Protein AF-A0A7V9IAC4-F1 (afdb_monomer_lite)

Secondary structure (DSSP, 8-state):
-HHHHHHHHHH-SSHHHHHHHHHHHHHHHHHHH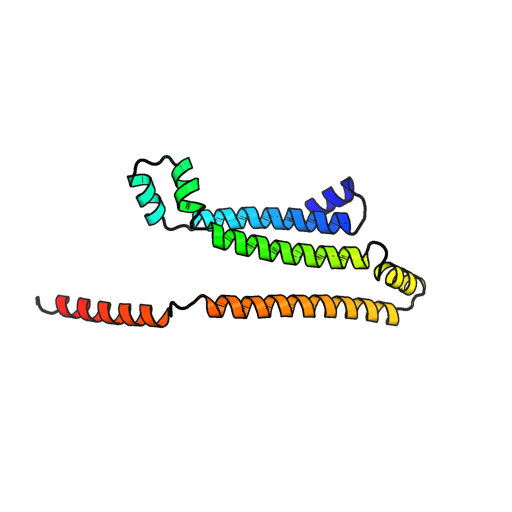HHHHHHTS-HHHHHHHHHTT--HHHHIIIIIHHHHHHHHHHHHHHHHHHHHHHHHHHHHHHTSSHHHHHHHHHHTT-HHHHHHHHHHHHHHHHHHHHHHHHHHHHHHHHS--S-HHHHHHHHHHHHHHHHHHTTS--

Radius of gyration: 26.15 Å; chains: 1; bounding box: 84×36×64 Å

Foldseek 3Di:
DVQLVVLCVVVNDFLVSVLRSVVVVVVVVLVVVLVVQLVPFDVVQLVVCVVVVDDPVCSSVPRRCVVCVVVSVVVVVVVVVVSVVSSVLRCCLTVPHVVVVLVVCVVVVVVVVNVVSVVVSVVVSVVVVVVVVVVVVVVVVVPCPPDPVVVVVVVVVVVVVVVVVVPPPD

pLDDT: mean 71.45, std 10.63, range [38.78, 86.94]

Structure (mmCIF, N/CA/C/O backbone):
data_AF-A0A7V9IAC4-F1
#
_entry.id   AF-A0A7V9IAC4-F1
#
loop_
_atom_site.group_PDB
_atom_site.id
_atom_site.type_symbol
_atom_site.label_atom_id
_atom_site.label_alt_id
_atom_site.label_comp_id
_atom_site.label_asym_id
_atom_site.label_entity_id
_atom_site.label_seq_id
_atom_site.pdbx_PDB_ins_code
_atom_site.Cartn_x
_atom_site.Cartn_y
_atom_site.Cartn_z
_atom_site.occupancy
_atom_site.B_iso_or_equiv
_atom_site.auth_seq_id
_atom_site.auth_comp_id
_atom_site.auth_asym_id
_atom_site.auth_atom_id
_atom_site.pdbx_PDB_model_num
ATOM 1 N N . LEU A 1 1 ? 0.654 14.273 -4.577 1.00 59.62 1 LEU A N 1
ATOM 2 C CA . LEU A 1 1 ? 1.630 15.118 -5.308 1.00 59.62 1 LEU A CA 1
ATOM 3 C C . LEU A 1 1 ? 2.656 15.752 -4.369 1.00 59.62 1 LEU A C 1
ATOM 5 O O . LEU A 1 1 ? 3.829 15.464 -4.539 1.00 59.62 1 LEU A O 1
ATOM 9 N N . ILE A 1 2 ? 2.248 16.497 -3.332 1.00 75.88 2 ILE A N 1
ATOM 10 C CA . ILE A 1 2 ? 3.179 17.114 -2.355 1.00 75.88 2 ILE A CA 1
ATOM 11 C C . ILE A 1 2 ? 4.120 16.078 -1.709 1.00 75.88 2 ILE A C 1
ATOM 13 O O . ILE A 1 2 ? 5.332 16.247 -1.744 1.00 75.88 2 ILE A O 1
ATOM 17 N N . TRP A 1 3 ? 3.584 14.954 -1.221 1.00 71.12 3 TRP A N 1
ATOM 18 C CA . TRP A 1 3 ? 4.388 13.876 -0.625 1.00 71.12 3 TRP A CA 1
ATOM 19 C C . TRP A 1 3 ? 5.442 13.278 -1.569 1.00 71.12 3 TRP A C 1
ATOM 21 O O . TRP A 1 3 ? 6.523 12.921 -1.120 1.00 71.12 3 TRP A O 1
ATOM 31 N N . ALA A 1 4 ? 5.165 13.212 -2.875 1.00 62.47 4 ALA A N 1
ATOM 32 C CA . ALA A 1 4 ? 6.133 12.719 -3.854 1.00 62.47 4 ALA A CA 1
ATOM 33 C C . ALA A 1 4 ? 7.326 13.665 -3.999 1.00 62.47 4 ALA A C 1
ATOM 35 O O . ALA A 1 4 ? 8.465 13.214 -4.002 1.00 62.47 4 ALA A O 1
ATOM 36 N N . LEU A 1 5 ? 7.071 14.973 -4.040 1.00 70.62 5 LEU A N 1
ATOM 37 C CA . LEU A 1 5 ? 8.119 15.989 -4.131 1.00 70.62 5 LEU A CA 1
ATOM 38 C C . LEU A 1 5 ? 8.989 16.025 -2.869 1.00 70.62 5 LEU A C 1
ATOM 40 O O . LEU A 1 5 ? 10.208 16.120 -2.975 1.00 70.62 5 LEU A O 1
ATOM 44 N N . VAL A 1 6 ? 8.380 15.876 -1.688 1.00 76.62 6 VAL A N 1
ATOM 45 C CA . VAL A 1 6 ? 9.107 15.831 -0.408 1.00 76.62 6 VAL A CA 1
ATOM 46 C C . VAL A 1 6 ? 10.056 14.632 -0.351 1.00 76.62 6 VAL A C 1
ATOM 48 O O . VAL A 1 6 ? 11.218 14.803 -0.000 1.00 76.62 6 VAL A O 1
ATOM 51 N N . PHE A 1 7 ? 9.601 13.435 -0.734 1.00 71.25 7 PHE A N 1
ATOM 52 C CA . PHE A 1 7 ? 10.449 12.237 -0.709 1.00 71.25 7 PHE A CA 1
ATOM 53 C C . PHE A 1 7 ? 11.522 12.221 -1.799 1.00 71.25 7 PHE A C 1
ATOM 55 O O . PHE A 1 7 ? 12.627 11.743 -1.557 1.00 71.25 7 PHE A O 1
ATOM 62 N N . VAL A 1 8 ? 11.234 12.769 -2.981 1.00 69.19 8 VAL A N 1
ATOM 63 C CA . VAL A 1 8 ? 12.250 12.940 -4.032 1.00 69.19 8 VAL A CA 1
ATOM 64 C C . VAL A 1 8 ? 13.333 13.928 -3.587 1.00 69.19 8 VAL A C 1
ATOM 66 O O . VAL A 1 8 ? 14.506 13.706 -3.873 1.00 69.19 8 VAL A O 1
ATOM 69 N N . ALA A 1 9 ? 12.973 14.982 -2.848 1.00 74.06 9 ALA A N 1
ATOM 70 C CA . ALA A 1 9 ? 13.937 15.950 -2.328 1.00 74.06 9 ALA A CA 1
ATOM 71 C C . ALA A 1 9 ? 14.808 15.392 -1.186 1.00 74.06 9 ALA A C 1
ATOM 73 O O . ALA A 1 9 ? 15.972 15.766 -1.083 1.00 74.06 9 ALA A O 1
ATOM 74 N N . THR A 1 10 ? 14.274 14.504 -0.338 1.00 75.12 10 THR A N 1
ATOM 75 C CA . THR A 1 10 ? 15.009 13.952 0.818 1.00 75.12 10 THR A CA 1
ATOM 76 C C . THR A 1 10 ? 15.799 12.685 0.507 1.00 75.12 10 THR A C 1
ATOM 78 O O . THR A 1 10 ? 16.850 12.473 1.103 1.00 75.12 10 THR A O 1
ATOM 81 N N . VAL A 1 11 ? 15.315 11.841 -0.408 1.00 70.81 11 VAL A N 1
ATOM 82 C CA . VAL A 1 11 ? 15.925 10.535 -0.721 1.00 70.81 11 VAL A CA 1
ATOM 83 C C . VAL A 1 11 ? 16.579 10.508 -2.108 1.00 70.81 11 VAL A C 1
ATOM 85 O O . VAL A 1 11 ? 17.323 9.586 -2.435 1.00 70.81 11 VAL A O 1
ATOM 88 N N . GLY A 1 12 ? 16.348 11.542 -2.917 1.00 70.50 12 GLY A N 1
ATOM 89 C CA . GLY A 1 12 ? 16.847 11.650 -4.281 1.00 70.50 12 GLY A CA 1
ATOM 90 C C . GLY A 1 12 ? 15.886 11.077 -5.325 1.00 70.50 12 GLY A C 1
ATOM 91 O O . GLY A 1 12 ? 14.855 10.469 -5.027 1.00 70.50 12 GLY A O 1
ATOM 92 N N . LEU A 1 13 ? 16.232 11.293 -6.594 1.00 68.69 13 LEU A N 1
ATOM 93 C CA . LEU A 1 13 ? 15.493 10.760 -7.735 1.00 68.69 13 LEU A CA 1
ATOM 94 C C . LEU A 1 13 ? 15.689 9.244 -7.811 1.00 68.69 13 LEU A C 1
ATOM 96 O O . LEU A 1 13 ? 16.783 8.765 -8.099 1.00 68.69 13 LEU A O 1
ATOM 100 N N . GLY A 1 14 ? 14.620 8.485 -7.574 1.00 68.88 14 GLY A N 1
ATOM 101 C CA . GLY A 1 14 ? 14.686 7.039 -7.699 1.00 68.88 14 GLY A CA 1
ATOM 102 C C . GLY A 1 14 ? 13.379 6.295 -7.415 1.00 68.88 14 GLY A C 1
ATOM 103 O O . GLY A 1 14 ? 12.441 6.854 -6.839 1.00 68.88 14 GLY A O 1
ATOM 104 N N . PRO A 1 15 ? 13.329 5.002 -7.786 1.00 69.31 15 PRO A N 1
ATOM 105 C CA . PRO A 1 15 ? 12.190 4.106 -7.556 1.00 69.31 15 PRO A CA 1
ATOM 106 C C . PRO A 1 15 ? 11.751 4.065 -6.083 1.00 69.31 15 PRO A C 1
ATOM 108 O O . PRO A 1 15 ? 10.559 4.044 -5.780 1.00 69.31 15 PRO A O 1
ATOM 111 N N . PHE A 1 16 ? 12.713 4.130 -5.162 1.00 69.56 16 PHE A N 1
ATOM 112 C CA . PHE A 1 16 ? 12.471 4.099 -3.721 1.00 69.56 16 PHE A CA 1
ATOM 113 C C . PHE A 1 16 ? 11.706 5.334 -3.206 1.00 69.56 16 PHE A C 1
ATOM 115 O O . PHE A 1 16 ? 10.786 5.192 -2.401 1.00 69.56 16 PHE A O 1
ATOM 122 N N . ALA A 1 17 ? 11.998 6.531 -3.732 1.00 74.31 17 ALA A N 1
ATOM 123 C CA . ALA A 1 17 ? 11.262 7.750 -3.388 1.00 74.31 17 ALA A CA 1
ATOM 124 C C . ALA A 1 17 ? 9.795 7.682 -3.849 1.00 74.31 17 ALA A C 1
ATOM 126 O O . ALA A 1 17 ? 8.891 8.094 -3.120 1.00 74.31 17 ALA A O 1
ATOM 127 N N . GLY A 1 18 ? 9.543 7.101 -5.028 1.00 70.56 18 GLY A N 1
ATOM 128 C CA . GLY A 1 18 ? 8.190 6.874 -5.543 1.00 70.56 18 GLY A CA 1
ATOM 129 C C . GLY A 1 18 ? 7.375 5.912 -4.674 1.00 70.56 18 GLY A C 1
ATOM 130 O O . GLY A 1 18 ? 6.221 6.199 -4.354 1.00 70.56 18 GLY A O 1
ATOM 131 N N . VAL A 1 19 ? 7.987 4.807 -4.234 1.00 73.12 19 VAL A N 1
ATOM 132 C CA . VAL A 1 19 ? 7.348 3.826 -3.339 1.00 73.12 19 VAL A CA 1
ATOM 133 C C . VAL A 1 19 ? 7.023 4.445 -1.978 1.00 73.12 19 VAL A C 1
ATOM 135 O O . VAL A 1 19 ? 5.898 4.300 -1.500 1.00 73.12 19 VAL A O 1
ATOM 138 N N . LEU A 1 20 ? 7.959 5.186 -1.373 1.00 70.25 20 LEU A N 1
ATOM 139 C CA . LEU A 1 20 ? 7.729 5.873 -0.096 1.00 70.25 20 LEU A CA 1
ATOM 140 C C . LEU A 1 20 ? 6.612 6.916 -0.192 1.00 70.25 20 LEU A C 1
ATOM 142 O O . LEU A 1 20 ? 5.732 6.972 0.669 1.00 70.25 20 LEU A O 1
ATOM 146 N N . ALA A 1 21 ? 6.593 7.694 -1.272 1.00 76.56 21 ALA A N 1
ATOM 147 C CA . ALA A 1 21 ? 5.539 8.667 -1.518 1.00 76.56 21 ALA A CA 1
ATOM 148 C C . ALA A 1 21 ? 4.153 8.014 -1.645 1.00 76.56 21 ALA A C 1
ATOM 150 O O . ALA A 1 21 ? 3.179 8.513 -1.076 1.00 76.56 21 ALA A O 1
ATOM 151 N N . LEU A 1 22 ? 4.064 6.891 -2.363 1.00 72.94 22 LEU A N 1
ATOM 152 C CA . LEU A 1 22 ? 2.840 6.099 -2.507 1.00 72.94 22 LEU A CA 1
ATOM 153 C C . LEU A 1 22 ? 2.389 5.486 -1.180 1.00 72.94 22 LEU A C 1
ATOM 155 O O . LEU A 1 22 ? 1.195 5.518 -0.870 1.00 72.94 22 LEU A O 1
ATOM 159 N N . ALA A 1 23 ? 3.328 4.971 -0.386 1.00 73.25 23 ALA A N 1
ATOM 160 C CA . ALA A 1 23 ? 3.048 4.383 0.917 1.00 73.25 23 ALA A CA 1
ATOM 161 C C . ALA A 1 23 ? 2.467 5.423 1.884 1.00 73.25 23 ALA A C 1
ATOM 163 O O . ALA A 1 23 ? 1.393 5.202 2.446 1.00 73.25 23 ALA A O 1
ATOM 164 N N . VAL A 1 24 ? 3.115 6.585 2.017 1.00 77.56 24 VAL A N 1
ATOM 165 C CA . VAL A 1 24 ? 2.658 7.659 2.915 1.00 77.56 24 VAL A CA 1
ATOM 166 C C . VAL A 1 24 ? 1.336 8.257 2.444 1.00 77.56 24 VAL A C 1
ATOM 168 O O . VAL A 1 24 ? 0.429 8.469 3.248 1.00 77.56 24 VAL A O 1
ATOM 171 N N . HIS A 1 25 ? 1.174 8.467 1.137 1.00 78.88 25 HIS A N 1
ATOM 172 C CA . HIS A 1 25 ? -0.096 8.937 0.593 1.00 78.88 25 HIS A CA 1
ATOM 173 C C . HIS A 1 25 ? -1.237 7.948 0.873 1.00 78.88 25 HIS A C 1
ATOM 175 O O . HIS A 1 25 ? -2.313 8.350 1.316 1.00 78.88 25 HIS A O 1
ATOM 181 N N . SER A 1 26 ? -0.989 6.652 0.674 1.00 73.00 26 SER A N 1
ATOM 182 C CA . SER A 1 26 ? -1.970 5.601 0.949 1.00 73.00 26 SER A CA 1
ATOM 183 C C . SER A 1 26 ? -2.310 5.502 2.434 1.00 73.00 26 SER A C 1
ATOM 185 O O . SER A 1 26 ? -3.482 5.341 2.764 1.00 73.00 26 SER A O 1
ATOM 187 N N . ALA A 1 27 ? -1.321 5.641 3.321 1.00 75.88 27 ALA A N 1
ATOM 188 C CA . ALA A 1 27 ? -1.527 5.667 4.767 1.00 75.88 27 ALA A CA 1
ATOM 189 C C . ALA A 1 27 ? -2.400 6.856 5.205 1.00 75.88 27 ALA A C 1
ATOM 191 O O . ALA A 1 27 ? -3.298 6.687 6.027 1.00 75.88 27 ALA A O 1
ATOM 192 N N . GLY A 1 28 ? -2.206 8.035 4.604 1.00 78.44 28 GLY A N 1
ATOM 193 C CA . GLY A 1 28 ? -3.041 9.209 4.879 1.00 78.44 28 GLY A CA 1
ATOM 194 C C . GLY A 1 28 ? -4.512 9.006 4.498 1.00 78.44 28 GLY A C 1
ATOM 195 O O . GLY A 1 28 ? -5.407 9.354 5.266 1.00 78.44 28 GLY A O 1
ATOM 196 N N . VAL A 1 29 ? -4.776 8.387 3.342 1.00 77.69 29 VAL A N 1
ATOM 197 C CA . VAL A 1 29 ? -6.148 8.061 2.908 1.00 77.69 29 VAL A CA 1
ATOM 198 C C . VAL A 1 29 ? -6.780 6.993 3.809 1.00 77.69 29 VAL A C 1
ATOM 200 O O . VAL A 1 29 ? -7.952 7.112 4.163 1.00 77.69 29 VAL A O 1
ATOM 203 N N . LEU A 1 30 ? -6.008 5.982 4.224 1.00 74.88 30 LEU A N 1
ATOM 204 C CA . LEU A 1 30 ? -6.465 4.959 5.170 1.00 74.88 30 LEU A CA 1
ATOM 205 C C . LEU A 1 30 ? -6.875 5.562 6.514 1.00 74.88 30 LEU A C 1
ATOM 207 O O . LEU A 1 30 ? -7.911 5.182 7.045 1.00 74.88 30 LEU A O 1
ATOM 211 N N . GLY A 1 31 ? -6.116 6.528 7.037 1.00 77.94 31 GLY A N 1
ATOM 212 C CA . GLY A 1 31 ? -6.439 7.182 8.307 1.00 77.94 31 GLY A CA 1
ATOM 213 C C . GLY A 1 31 ? -7.822 7.837 8.304 1.00 77.94 31 GLY A C 1
ATOM 214 O O . GLY A 1 31 ? -8.585 7.670 9.254 1.00 77.94 31 GLY A O 1
ATOM 215 N N . LYS A 1 32 ? -8.187 8.512 7.207 1.00 78.19 32 LYS A N 1
ATOM 216 C CA . LYS A 1 32 ? -9.533 9.083 7.052 1.00 78.19 32 LYS A CA 1
ATOM 217 C C . LYS A 1 32 ? -10.604 7.994 6.996 1.00 78.19 32 LYS A C 1
ATOM 219 O O . LYS A 1 32 ? -11.611 8.088 7.689 1.00 78.19 32 LYS A O 1
ATOM 224 N N . LEU A 1 33 ? -10.364 6.949 6.206 1.00 74.69 33 LEU A N 1
ATOM 225 C CA . LEU A 1 33 ? -11.299 5.834 6.076 1.00 74.69 33 LEU A CA 1
ATOM 226 C C . LEU A 1 33 ? -11.517 5.123 7.421 1.00 74.69 33 LEU A C 1
ATOM 228 O O . LEU A 1 33 ? -12.620 4.693 7.730 1.00 74.69 33 LEU A O 1
ATOM 232 N N . TYR A 1 34 ? -10.475 5.025 8.246 1.00 75.19 34 TYR A N 1
ATOM 233 C CA . TYR A 1 34 ? -10.564 4.405 9.567 1.00 75.19 34 TYR A CA 1
ATOM 234 C C . TYR A 1 34 ? -11.405 5.246 10.514 1.00 75.19 34 TYR A C 1
ATOM 236 O O . TYR A 1 34 ? -12.193 4.677 11.262 1.00 75.19 34 TYR A O 1
ATOM 244 N N . ALA A 1 35 ? -11.293 6.574 10.442 1.00 77.94 35 ALA A N 1
ATOM 245 C CA . ALA A 1 35 ? -12.159 7.475 11.192 1.00 77.94 35 ALA A CA 1
ATOM 246 C C . ALA A 1 35 ? -13.635 7.307 10.789 1.00 77.94 35 ALA A C 1
ATOM 24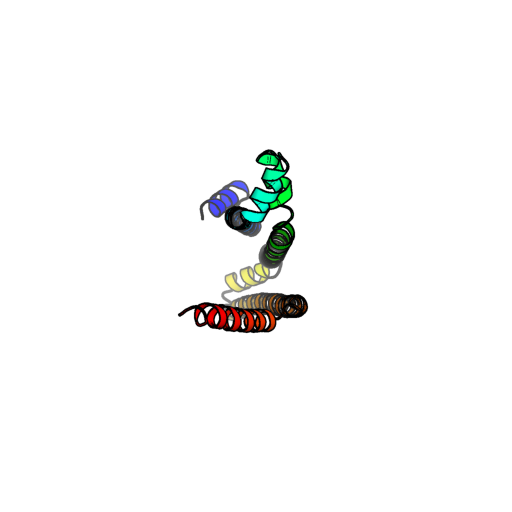8 O O . ALA A 1 35 ? -14.473 7.121 11.665 1.00 77.94 35 ALA A O 1
ATOM 249 N N . GLU A 1 36 ? -13.939 7.259 9.487 1.00 77.12 36 GLU A N 1
ATOM 250 C CA . GLU A 1 36 ? -15.305 7.017 8.990 1.00 77.12 36 GLU A CA 1
ATOM 251 C C . GLU A 1 36 ? -15.852 5.654 9.452 1.00 77.12 36 GLU A C 1
ATOM 253 O O . GLU A 1 36 ? -16.988 5.560 9.914 1.00 77.12 36 GLU A O 1
ATOM 258 N N . ILE A 1 37 ? -15.035 4.595 9.398 1.00 72.94 37 ILE A N 1
ATOM 259 C CA . ILE A 1 37 ? -15.421 3.252 9.863 1.00 72.94 37 ILE A CA 1
ATOM 260 C C . ILE A 1 37 ? -15.667 3.245 11.380 1.00 72.94 37 ILE A C 1
ATOM 26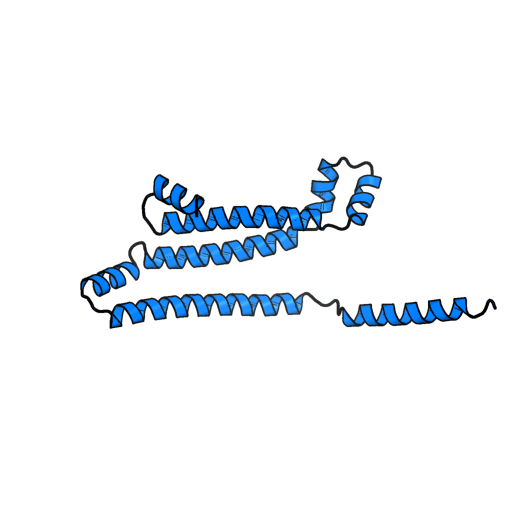2 O O . ILE A 1 37 ? -16.668 2.691 11.834 1.00 72.94 37 ILE A O 1
ATOM 266 N N . LEU A 1 38 ? -14.790 3.871 12.167 1.00 75.62 38 LEU A N 1
ATOM 267 C CA . LEU A 1 38 ? -14.928 3.976 13.623 1.00 75.62 38 LEU A CA 1
ATOM 268 C C . LEU A 1 38 ? -16.162 4.791 14.036 1.00 75.62 38 LEU A C 1
ATOM 270 O O . LEU A 1 38 ? -16.763 4.498 15.068 1.00 75.62 38 LEU A O 1
ATOM 274 N N . GLU A 1 39 ? -16.537 5.798 13.249 1.00 75.75 39 GLU A N 1
ATOM 275 C CA . GLU A 1 39 ? -17.700 6.656 13.499 1.00 75.75 39 GLU A CA 1
ATOM 276 C C . GLU A 1 39 ? -19.014 6.030 13.008 1.00 75.75 39 GLU A C 1
ATOM 278 O O . GLU A 1 39 ? -20.074 6.301 13.565 1.00 75.75 39 GLU A O 1
ATOM 283 N N . SER A 1 40 ? -18.946 5.112 12.038 1.00 75.56 40 SER A N 1
ATOM 284 C CA . SER A 1 40 ? -20.103 4.358 11.532 1.00 75.56 40 SER A CA 1
ATOM 285 C C . SER A 1 40 ? -20.655 3.291 12.493 1.00 75.56 40 SER A C 1
ATOM 287 O O . SER A 1 40 ? -21.663 2.652 12.188 1.00 75.56 40 SER A O 1
ATOM 289 N N . VAL A 1 41 ? -20.007 3.071 13.642 1.00 76.44 41 VAL A N 1
ATOM 290 C CA . VAL A 1 41 ? -20.427 2.076 14.641 1.00 76.44 41 VAL A CA 1
ATOM 291 C C . VAL A 1 41 ? -21.785 2.458 15.240 1.00 76.44 41 VAL A C 1
ATOM 293 O O . VAL A 1 41 ? -21.989 3.596 15.658 1.00 76.44 41 VAL A O 1
ATOM 296 N N . ASP A 1 42 ? -22.701 1.484 15.313 1.00 76.75 42 ASP A N 1
ATOM 297 C CA . ASP A 1 42 ? -24.056 1.662 15.848 1.00 76.75 42 ASP A CA 1
ATOM 298 C C . ASP A 1 42 ? -24.019 2.287 17.255 1.00 76.75 42 ASP A C 1
ATOM 300 O O . ASP A 1 42 ? -23.412 1.743 18.189 1.00 76.75 42 ASP A O 1
ATOM 304 N N . GLN A 1 43 ? -24.702 3.426 17.404 1.00 76.06 43 GLN A N 1
ATOM 305 C CA . GLN A 1 43 ? -24.804 4.172 18.661 1.00 76.06 43 GLN A CA 1
ATOM 306 C C . GLN A 1 43 ? -25.376 3.307 19.790 1.00 76.06 43 GLN A C 1
ATOM 308 O O . GLN A 1 43 ? -24.980 3.468 20.939 1.00 76.06 43 GLN A O 1
ATOM 313 N N . ARG A 1 44 ? -26.180 2.283 19.473 1.00 72.62 44 ARG A N 1
ATOM 314 C CA . ARG A 1 44 ? -26.729 1.354 20.467 1.00 72.62 44 ARG A CA 1
ATOM 315 C C . ARG A 1 44 ? -25.651 0.557 21.208 1.00 72.62 44 ARG A C 1
ATOM 317 O O . ARG A 1 44 ? -25.833 0.237 22.380 1.00 72.62 44 ARG A O 1
ATOM 324 N N . ILE A 1 45 ? -24.527 0.243 20.553 1.00 71.75 45 ILE A N 1
ATOM 325 C CA . ILE A 1 45 ? -23.373 -0.417 21.192 1.00 71.75 45 ILE A CA 1
ATOM 326 C C . ILE A 1 45 ? -22.609 0.583 22.070 1.00 71.75 45 ILE A C 1
ATOM 328 O O . ILE A 1 45 ? -22.163 0.241 23.165 1.00 71.75 45 ILE A O 1
ATOM 332 N N . VAL A 1 46 ? -22.506 1.833 21.618 1.00 76.94 46 VAL A N 1
ATOM 333 C CA . VAL A 1 46 ? -21.873 2.929 22.361 1.00 76.94 46 VAL A CA 1
ATOM 334 C C . VAL A 1 46 ? -22.664 3.266 23.632 1.00 76.94 46 VAL A C 1
ATOM 336 O O . VAL A 1 46 ? -22.078 3.316 24.711 1.00 76.94 46 VAL A O 1
ATOM 339 N N . GLU A 1 47 ? -23.987 3.417 23.543 1.00 76.44 47 GLU A N 1
ATOM 340 C CA . GLU A 1 47 ? -24.873 3.654 24.688 1.00 76.44 47 GLU A CA 1
ATOM 341 C C . GLU A 1 47 ? -24.894 2.480 25.671 1.00 76.44 47 GLU A C 1
ATOM 343 O O . GLU A 1 47 ? -24.910 2.710 26.880 1.00 76.44 47 GLU A O 1
ATOM 348 N N . ALA A 1 48 ? -24.828 1.233 25.188 1.00 75.88 48 ALA A N 1
ATOM 349 C CA . ALA A 1 48 ? -24.745 0.061 26.058 1.00 75.88 48 ALA A CA 1
ATOM 350 C C . ALA A 1 48 ? -23.485 0.096 26.941 1.00 75.88 48 ALA A C 1
ATOM 352 O O . ALA A 1 48 ? -23.573 -0.126 28.147 1.00 75.88 48 ALA A O 1
ATOM 353 N N . VAL A 1 49 ? -22.327 0.453 26.379 1.00 76.06 49 VAL A N 1
ATOM 354 C CA . VAL A 1 49 ? -21.070 0.583 27.143 1.00 76.06 49 VAL A CA 1
ATOM 355 C C . VAL A 1 49 ? -21.058 1.849 28.006 1.00 76.06 49 VAL A C 1
ATOM 357 O O . VAL A 1 49 ? -20.512 1.857 29.106 1.00 76.06 49 VAL A O 1
ATOM 360 N N . ARG A 1 50 ? -21.718 2.926 27.574 1.00 80.50 50 ARG A N 1
ATOM 361 C CA . ARG A 1 50 ? -21.870 4.134 28.399 1.00 80.50 50 ARG A CA 1
ATOM 362 C C . ARG A 1 50 ? -22.757 3.883 29.621 1.00 80.50 50 ARG A C 1
ATOM 364 O O . ARG A 1 50 ? -22.480 4.409 30.695 1.00 80.50 50 ARG A O 1
ATOM 371 N N . SER A 1 51 ? -23.771 3.026 29.483 1.00 81.81 51 SER A N 1
ATOM 372 C CA . SER A 1 51 ? -24.686 2.657 30.570 1.00 81.81 51 SER A CA 1
ATOM 373 C C . SER A 1 51 ? -24.010 1.896 31.718 1.00 81.81 51 SER A C 1
ATOM 375 O O . SER A 1 51 ? -24.505 1.928 32.841 1.00 81.81 51 SER A O 1
ATOM 377 N N . THR A 1 52 ? -22.839 1.290 31.483 1.00 81.06 52 THR A N 1
ATOM 378 C CA . THR A 1 52 ? -22.021 0.663 32.536 1.00 81.06 52 THR A CA 1
ATOM 379 C C . THR A 1 52 ? -21.120 1.658 33.281 1.00 81.06 52 THR A C 1
ATOM 381 O O . THR A 1 52 ? -20.303 1.242 34.098 1.00 81.06 52 THR A O 1
ATOM 384 N N . GLY A 1 53 ? -21.236 2.965 33.006 1.00 81.12 53 GLY A N 1
ATOM 385 C CA . GLY A 1 53 ? -20.426 4.021 33.626 1.00 81.12 53 GLY A CA 1
ATOM 386 C C . GLY A 1 53 ? -19.057 4.242 32.972 1.00 81.12 53 GLY A C 1
ATOM 387 O O . GLY A 1 53 ? -18.181 4.850 33.584 1.00 81.12 53 GLY A O 1
ATOM 388 N N . ALA A 1 54 ? -18.846 3.743 31.748 1.00 79.50 54 ALA A N 1
ATOM 389 C CA . ALA A 1 54 ? -17.570 3.870 31.046 1.00 79.50 54 ALA A CA 1
ATOM 390 C C . ALA A 1 54 ? -17.324 5.303 30.538 1.00 79.50 54 ALA A C 1
ATOM 392 O O . ALA A 1 54 ? -18.219 5.955 29.998 1.00 79.50 54 ALA A O 1
ATOM 393 N N . HIS A 1 55 ? -16.080 5.771 30.662 1.00 82.19 55 HIS A N 1
ATOM 394 C CA . HIS A 1 55 ? -15.641 7.077 30.155 1.00 82.19 55 HIS A CA 1
ATOM 395 C C . HIS A 1 55 ? -15.428 7.049 28.623 1.00 82.19 55 HIS A C 1
ATOM 397 O O . HIS A 1 55 ? -15.150 5.992 28.058 1.00 82.19 55 HIS A O 1
ATOM 403 N N . GLU A 1 56 ? -15.480 8.195 27.931 1.00 75.88 56 GLU A N 1
ATOM 404 C CA . GLU A 1 56 ? -15.380 8.295 26.452 1.00 75.88 56 GLU A CA 1
ATOM 405 C C . GLU A 1 56 ? -14.154 7.584 25.842 1.00 75.88 56 GLU A C 1
ATOM 407 O O . GLU A 1 56 ? -14.217 6.973 24.769 1.00 75.88 56 GLU A O 1
ATOM 412 N N . SER A 1 57 ? -13.026 7.615 26.553 1.00 78.06 57 SER A N 1
ATOM 413 C CA . SER A 1 57 ? -11.795 6.918 26.169 1.00 78.06 57 SER A CA 1
ATOM 414 C C . SER A 1 57 ? -11.936 5.392 26.234 1.00 78.06 57 SER A C 1
ATOM 416 O O . SER A 1 57 ? -11.446 4.689 25.351 1.00 78.06 57 SER A O 1
ATOM 418 N N . GLN A 1 58 ? -12.653 4.871 27.233 1.00 74.50 58 GLN A N 1
ATOM 419 C CA . GLN A 1 58 ? -12.963 3.445 27.350 1.00 74.50 58 GLN A CA 1
ATOM 420 C C . GLN A 1 58 ? -14.003 3.012 26.314 1.00 74.50 58 GLN A C 1
ATOM 422 O O . GLN A 1 58 ? -13.847 1.961 25.704 1.00 74.50 58 GLN A O 1
ATOM 427 N N . VAL A 1 59 ? -15.017 3.834 26.048 1.00 77.38 59 VAL A N 1
ATOM 428 C CA . VAL A 1 59 ? -16.015 3.565 25.002 1.00 77.38 59 VAL A CA 1
ATOM 429 C C . VAL A 1 59 ? -15.339 3.418 23.635 1.00 77.38 59 VAL A C 1
ATOM 431 O O . VAL A 1 59 ? -15.610 2.473 22.898 1.00 77.38 59 VAL A O 1
ATOM 434 N N . THR A 1 60 ? -14.394 4.296 23.302 1.00 74.69 60 THR A N 1
ATOM 435 C CA . THR A 1 60 ? -13.666 4.196 22.029 1.00 74.69 60 THR A CA 1
ATOM 436 C C . THR A 1 60 ? -12.808 2.929 21.969 1.00 74.69 60 THR A C 1
ATOM 438 O O . THR A 1 60 ? -12.906 2.168 21.004 1.00 74.69 60 THR A O 1
ATOM 441 N N . ALA A 1 61 ? -12.017 2.663 23.013 1.00 77.81 61 ALA A N 1
ATOM 442 C CA . ALA A 1 61 ? -11.100 1.525 23.061 1.00 77.81 61 ALA A CA 1
ATOM 443 C C . ALA A 1 61 ? -11.803 0.157 23.127 1.00 77.81 61 ALA A C 1
ATOM 445 O O . ALA A 1 61 ? -11.274 -0.813 22.592 1.00 77.81 61 ALA A O 1
ATOM 446 N N . TRP A 1 62 ? -12.983 0.072 23.751 1.00 74.31 62 TRP A N 1
ATOM 447 C CA . TRP A 1 62 ? -13.656 -1.200 24.044 1.00 74.31 62 TRP A CA 1
ATOM 448 C C . TRP A 1 62 ? -14.960 -1.424 23.275 1.00 74.31 62 TRP A C 1
ATOM 450 O O . TRP A 1 62 ? -15.379 -2.569 23.141 1.00 74.31 62 TRP A O 1
ATOM 460 N N . ALA A 1 63 ? -15.590 -0.378 22.732 1.00 74.62 63 ALA A N 1
ATOM 461 C CA . ALA A 1 63 ? -16.808 -0.511 21.928 1.00 74.62 63 ALA A CA 1
ATOM 462 C C . ALA A 1 63 ? -16.531 -0.361 20.425 1.00 74.62 63 ALA A C 1
ATOM 464 O O . ALA A 1 63 ? -17.001 -1.167 19.627 1.00 74.62 63 ALA A O 1
ATOM 465 N N . ARG A 1 64 ? -15.749 0.650 20.019 1.00 76.50 64 ARG A N 1
ATOM 466 C CA . ARG A 1 64 ? -15.550 0.972 18.592 1.00 76.50 64 ARG A CA 1
ATOM 467 C C . ARG A 1 64 ? -14.392 0.199 17.966 1.00 76.50 64 ARG A C 1
ATOM 469 O O . ARG A 1 64 ? -14.546 -0.388 16.895 1.00 76.50 64 ARG A O 1
ATOM 476 N N . VAL A 1 65 ? -13.243 0.166 18.643 1.00 78.94 65 VAL A N 1
ATOM 477 C CA . VAL A 1 65 ? -12.019 -0.478 18.138 1.00 78.94 65 VAL A 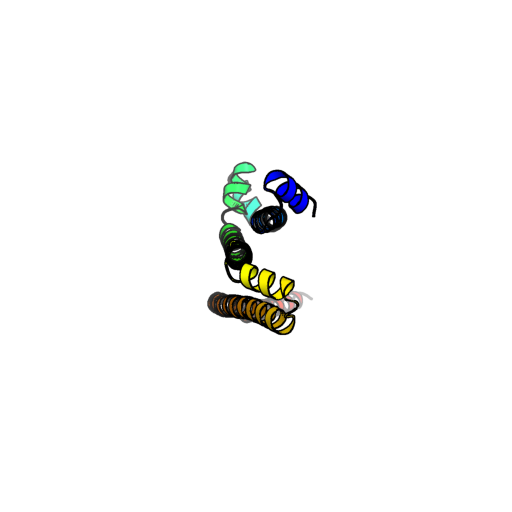CA 1
ATOM 478 C C . VAL A 1 65 ? -12.179 -1.991 17.935 1.00 78.94 65 VAL A C 1
ATOM 480 O O . VAL A 1 65 ? -11.957 -2.428 16.811 1.00 78.94 65 VAL A O 1
ATOM 483 N N . PRO A 1 66 ? -12.593 -2.814 18.921 1.00 75.50 66 PRO A N 1
ATOM 484 C CA . PRO A 1 66 ? -12.621 -4.271 18.750 1.00 75.50 66 PRO A CA 1
ATOM 485 C C . PRO A 1 66 ? -13.668 -4.742 17.733 1.00 75.50 66 PRO A C 1
ATOM 487 O O . PRO A 1 66 ? -13.450 -5.741 17.055 1.00 75.50 66 PRO A O 1
ATOM 490 N N . VAL A 1 67 ? -14.773 -4.004 17.581 1.00 72.69 67 VAL A N 1
ATOM 491 C CA . VAL A 1 67 ? -15.835 -4.311 16.608 1.00 72.69 67 VAL A CA 1
ATOM 492 C C . VAL A 1 67 ? -15.373 -4.049 15.172 1.00 72.69 67 VAL A C 1
ATOM 494 O O . VAL A 1 67 ? -15.693 -4.816 14.266 1.00 72.69 67 VAL A O 1
ATOM 497 N N . THR A 1 68 ? -14.593 -2.989 14.955 1.00 77.44 68 THR A N 1
ATOM 498 C CA . THR A 1 68 ? -14.111 -2.599 13.619 1.00 77.44 68 THR A CA 1
ATOM 499 C C . THR A 1 68 ? -12.740 -3.185 13.275 1.00 77.44 68 THR A C 1
ATOM 501 O O . THR A 1 68 ? -12.388 -3.272 12.098 1.00 77.44 68 THR A O 1
ATOM 504 N N . LEU A 1 69 ? -11.991 -3.674 14.271 1.00 77.94 69 LEU A N 1
ATOM 505 C CA . LEU A 1 69 ? -10.647 -4.242 14.134 1.00 77.94 69 LEU A CA 1
ATOM 506 C C . LEU A 1 69 ? -10.502 -5.272 12.999 1.00 77.94 69 LEU A C 1
ATOM 508 O O . LEU A 1 69 ? -9.555 -5.137 12.224 1.00 77.94 69 LEU A O 1
ATOM 512 N N . PRO A 1 70 ? -11.401 -6.268 12.835 1.00 74.25 70 PRO A N 1
ATOM 513 C CA . PRO A 1 70 ? -11.242 -7.293 11.801 1.00 74.25 70 PRO A CA 1
ATOM 514 C C . PRO A 1 70 ? -11.334 -6.704 10.387 1.00 74.25 70 PRO A C 1
ATOM 516 O O . PRO A 1 70 ? -10.602 -7.110 9.481 1.00 74.25 70 PRO A O 1
ATOM 519 N N . VAL A 1 71 ? -12.206 -5.707 10.207 1.00 72.44 71 VAL A N 1
ATOM 520 C CA . VAL A 1 71 ? -12.389 -4.984 8.941 1.00 72.44 71 VAL A CA 1
ATOM 521 C C . VAL A 1 71 ? -11.176 -4.102 8.656 1.00 72.44 71 VAL A C 1
ATOM 523 O O . VAL A 1 71 ? -10.636 -4.141 7.549 1.00 72.44 71 VAL A O 1
ATOM 526 N N . LEU A 1 72 ? -10.700 -3.367 9.663 1.00 72.94 72 LEU A N 1
ATOM 527 C CA . LEU A 1 72 ? -9.513 -2.516 9.561 1.00 72.94 72 LEU A CA 1
ATOM 528 C C . LEU A 1 72 ? -8.261 -3.333 9.218 1.00 72.94 72 LEU A C 1
ATOM 530 O O . LEU A 1 72 ? -7.506 -2.958 8.321 1.00 72.94 72 LEU A O 1
ATOM 534 N N . LEU A 1 73 ? -8.056 -4.477 9.874 1.00 75.62 73 LEU A N 1
ATOM 535 C CA . LEU A 1 73 ? -6.943 -5.388 9.591 1.00 75.62 73 LEU A CA 1
ATOM 536 C C . LEU A 1 73 ? -7.016 -5.949 8.175 1.00 75.62 73 LEU A C 1
ATOM 538 O O . LEU A 1 73 ? -6.021 -5.895 7.457 1.00 75.62 73 LEU A O 1
ATOM 542 N N . SER A 1 74 ? -8.190 -6.416 7.748 1.00 73.75 74 SER A N 1
ATOM 543 C CA . SER A 1 74 ? -8.384 -6.940 6.391 1.00 73.75 74 SER A CA 1
ATOM 544 C C . SER A 1 74 ? -8.042 -5.893 5.329 1.00 73.75 74 SER A C 1
ATOM 546 O O . SER A 1 74 ? -7.357 -6.190 4.351 1.00 73.75 74 SER A O 1
ATOM 548 N N . TYR A 1 75 ? -8.465 -4.644 5.543 1.00 74.38 75 TYR A N 1
ATOM 549 C CA . TYR A 1 75 ? -8.194 -3.548 4.616 1.00 74.38 75 TYR A CA 1
ATOM 550 C C . TYR A 1 75 ? -6.723 -3.102 4.650 1.00 74.38 75 TYR A C 1
ATOM 552 O O . TYR A 1 75 ? -6.127 -2.864 3.597 1.00 74.38 75 TYR A O 1
ATOM 560 N N . THR A 1 76 ? -6.112 -3.053 5.842 1.00 76.00 76 THR A N 1
ATOM 561 C CA . THR A 1 76 ? -4.677 -2.760 6.017 1.00 76.00 76 THR A CA 1
ATOM 562 C C . THR A 1 76 ? -3.827 -3.784 5.280 1.00 76.00 76 THR A C 1
ATOM 564 O O . THR A 1 76 ? -2.962 -3.409 4.494 1.00 76.00 76 THR A O 1
ATOM 567 N N . LEU A 1 77 ? -4.077 -5.073 5.524 1.00 78.38 77 LEU A N 1
ATOM 568 C CA . LEU A 1 77 ? -3.297 -6.175 4.967 1.00 78.38 77 LEU A CA 1
ATOM 569 C C . LEU A 1 77 ? -3.421 -6.226 3.448 1.00 78.38 77 LEU A C 1
ATOM 571 O O . LEU A 1 77 ? -2.407 -6.336 2.765 1.00 78.38 77 LEU A O 1
ATOM 575 N N . PHE A 1 78 ? -4.631 -6.040 2.917 1.00 73.94 78 PHE A N 1
ATOM 576 C CA . PHE A 1 78 ? -4.851 -5.952 1.476 1.00 73.94 78 PHE A CA 1
ATOM 577 C C . PHE A 1 78 ? -4.067 -4.791 0.846 1.00 73.94 78 PHE A C 1
ATOM 579 O O . PHE A 1 78 ? -3.368 -4.956 -0.154 1.00 73.94 78 PHE A O 1
ATOM 586 N N . ARG A 1 79 ? -4.132 -3.598 1.454 1.00 73.88 79 ARG A N 1
ATOM 587 C CA . ARG A 1 79 ? -3.401 -2.426 0.953 1.00 73.88 79 ARG A CA 1
ATOM 588 C C . ARG A 1 79 ? -1.888 -2.619 1.054 1.00 73.88 79 ARG A C 1
ATOM 590 O O . ARG A 1 79 ? -1.156 -2.200 0.161 1.00 73.88 79 ARG A O 1
ATOM 597 N N . TRP A 1 80 ? -1.424 -3.248 2.129 1.00 76.44 80 TRP A N 1
ATOM 598 C CA . TRP A 1 80 ? -0.016 -3.546 2.359 1.00 76.44 80 TRP A CA 1
ATOM 599 C C . TRP A 1 80 ? 0.527 -4.566 1.354 1.00 76.44 80 TRP A C 1
ATOM 601 O O . TRP A 1 80 ? 1.596 -4.338 0.796 1.00 76.44 80 TRP A O 1
ATOM 611 N N . GLU A 1 81 ? -0.232 -5.618 1.039 1.00 79.62 81 GLU A N 1
ATOM 612 C CA . GLU A 1 81 ? 0.097 -6.585 -0.015 1.00 79.62 81 GLU A CA 1
ATOM 613 C C . GLU A 1 81 ? 0.246 -5.894 -1.380 1.00 79.62 81 GLU A C 1
ATOM 615 O O . GLU A 1 81 ? 1.247 -6.088 -2.071 1.00 79.62 81 GLU A O 1
ATOM 620 N N . CYS A 1 82 ? -0.701 -5.027 -1.756 1.00 74.81 82 CYS A N 1
ATOM 621 C CA . CYS A 1 82 ? -0.613 -4.261 -3.003 1.00 74.81 82 CYS A CA 1
ATOM 622 C C . CYS A 1 82 ? 0.605 -3.327 -3.031 1.00 74.81 82 CYS A C 1
ATOM 624 O O . CYS A 1 82 ? 1.285 -3.231 -4.054 1.00 74.81 82 CYS A O 1
ATOM 626 N N . ASN A 1 83 ? 0.909 -2.663 -1.914 1.00 75.19 83 ASN A N 1
ATOM 627 C CA . ASN A 1 83 ? 2.079 -1.792 -1.812 1.00 75.19 83 ASN A CA 1
ATOM 628 C C . ASN A 1 83 ? 3.392 -2.587 -1.903 1.00 75.19 83 ASN A C 1
ATOM 630 O O . ASN A 1 83 ? 4.309 -2.154 -2.598 1.00 75.19 83 ASN A O 1
ATOM 634 N N . MET A 1 84 ? 3.467 -3.760 -1.266 1.00 78.50 84 MET A N 1
ATOM 635 C CA . MET A 1 84 ? 4.578 -4.711 -1.400 1.00 78.50 84 MET A CA 1
ATOM 636 C C . MET A 1 84 ? 4.765 -5.136 -2.859 1.00 78.50 84 MET A C 1
ATOM 638 O O . MET A 1 84 ? 5.870 -5.055 -3.386 1.00 78.50 84 MET A O 1
ATOM 642 N N . ARG A 1 85 ? 3.674 -5.497 -3.545 1.00 79.19 85 ARG A N 1
ATOM 643 C CA . ARG A 1 85 ? 3.686 -5.887 -4.962 1.00 79.19 85 ARG A CA 1
ATOM 644 C C . ARG A 1 85 ? 4.249 -4.770 -5.845 1.00 79.19 85 ARG A C 1
ATOM 646 O O . ARG A 1 85 ? 5.158 -5.004 -6.640 1.00 79.19 85 ARG A O 1
ATOM 653 N N . ALA A 1 86 ? 3.749 -3.547 -5.666 1.00 73.75 86 ALA A N 1
ATOM 654 C CA . ALA A 1 86 ? 4.229 -2.374 -6.391 1.00 73.75 86 ALA A CA 1
ATOM 655 C C . ALA A 1 86 ? 5.712 -2.089 -6.100 1.00 73.75 86 ALA A C 1
ATOM 657 O O . ALA A 1 86 ? 6.473 -1.805 -7.023 1.00 73.75 86 ALA A O 1
ATOM 658 N N . ALA A 1 87 ? 6.143 -2.221 -4.842 1.00 74.94 87 ALA A N 1
ATOM 659 C CA . ALA A 1 87 ? 7.532 -2.030 -4.441 1.00 74.94 87 ALA A CA 1
ATOM 660 C C . ALA A 1 87 ? 8.473 -3.073 -5.063 1.00 74.94 87 ALA A C 1
ATOM 662 O O . ALA A 1 87 ? 9.537 -2.704 -5.555 1.00 74.94 87 ALA A O 1
ATOM 663 N N . THR A 1 88 ? 8.081 -4.351 -5.103 1.00 76.94 88 THR A N 1
ATOM 664 C CA . THR A 1 88 ? 8.873 -5.414 -5.741 1.00 76.94 88 THR A CA 1
ATOM 665 C C . THR A 1 88 ? 9.023 -5.172 -7.237 1.00 76.94 88 THR A C 1
ATOM 667 O O . THR A 1 88 ? 10.130 -5.279 -7.754 1.00 76.94 88 THR A O 1
ATOM 670 N N . VAL A 1 89 ? 7.948 -4.789 -7.932 1.00 76.69 89 VAL A N 1
ATOM 671 C CA . VAL A 1 89 ? 8.011 -4.480 -9.368 1.00 76.69 89 VAL A CA 1
ATOM 672 C C . VAL A 1 89 ? 8.914 -3.276 -9.621 1.00 76.69 89 VAL A C 1
ATOM 674 O O . VAL A 1 89 ? 9.832 -3.348 -10.433 1.00 76.69 89 VAL A O 1
ATOM 677 N N . VAL A 1 90 ? 8.701 -2.178 -8.896 1.00 74.75 90 VAL A N 1
ATOM 678 C CA . VAL A 1 90 ? 9.490 -0.950 -9.047 1.00 74.75 90 VAL A CA 1
ATOM 679 C C . VAL A 1 90 ? 10.962 -1.173 -8.669 1.00 74.75 90 VAL A C 1
ATOM 681 O O . VAL A 1 90 ? 11.843 -0.625 -9.328 1.00 74.75 90 VAL A O 1
ATOM 684 N N . GLY A 1 91 ? 11.251 -2.018 -7.676 1.00 72.88 91 GLY A N 1
ATOM 685 C CA . GLY A 1 91 ? 12.609 -2.433 -7.317 1.00 72.88 91 GLY A CA 1
ATOM 686 C C . GLY A 1 91 ? 13.260 -3.322 -8.379 1.00 72.88 91 GLY A C 1
ATOM 687 O O . GLY A 1 91 ? 14.398 -3.075 -8.770 1.00 72.88 91 GLY A O 1
ATOM 688 N N . PHE A 1 92 ? 12.528 -4.302 -8.910 1.00 73.38 92 PHE A N 1
ATOM 689 C CA . PHE A 1 92 ? 13.013 -5.200 -9.961 1.00 73.38 92 PHE A CA 1
ATOM 690 C C . PHE A 1 92 ? 13.279 -4.466 -11.282 1.00 73.38 92 PHE A C 1
ATOM 692 O O . PHE A 1 92 ? 14.244 -4.769 -11.984 1.00 73.38 92 PHE A O 1
ATOM 699 N N . VAL A 1 93 ? 12.462 -3.460 -11.611 1.00 74.75 93 VAL A N 1
ATOM 700 C CA . VAL A 1 93 ? 12.705 -2.593 -12.766 1.00 74.75 93 VAL A CA 1
ATOM 701 C C . VAL A 1 93 ? 13.830 -1.597 -12.458 1.00 74.75 93 VAL A C 1
ATOM 703 O O . VAL A 1 93 ? 14.783 -1.508 -13.219 1.00 74.75 93 VAL A O 1
ATOM 706 N N . GLY A 1 94 ? 13.780 -0.867 -11.346 1.00 66.38 94 GLY A N 1
ATOM 707 C CA . GLY A 1 94 ? 14.630 0.307 -11.127 1.00 66.38 94 GLY A CA 1
ATOM 708 C C . GLY A 1 94 ? 16.001 0.080 -10.470 1.00 66.38 94 GLY A C 1
ATOM 709 O O . GLY A 1 94 ? 16.876 0.921 -10.653 1.00 66.38 94 GLY A O 1
ATOM 710 N N . ALA A 1 95 ? 16.229 -1.009 -9.725 1.00 64.88 95 ALA A N 1
ATOM 711 C CA . ALA A 1 95 ? 17.454 -1.202 -8.926 1.00 64.88 95 ALA A CA 1
ATOM 712 C C . ALA A 1 95 ? 18.556 -2.041 -9.611 1.00 64.88 95 ALA A C 1
ATOM 714 O O . ALA A 1 95 ? 19.497 -2.464 -8.945 1.00 64.88 95 ALA A O 1
ATOM 715 N N . GLY A 1 96 ? 18.458 -2.293 -10.922 1.00 66.19 96 GLY A N 1
ATOM 716 C CA . GLY A 1 96 ? 19.482 -3.039 -11.673 1.00 66.19 96 GLY A CA 1
ATOM 717 C C . GLY A 1 96 ? 18.978 -4.217 -12.514 1.00 66.19 96 GLY A C 1
ATOM 718 O O . GLY A 1 96 ? 19.764 -4.784 -13.263 1.00 66.19 96 GLY A O 1
ATOM 719 N N . GLY A 1 97 ? 17.692 -4.580 -12.426 1.00 74.88 97 GLY A N 1
ATOM 720 C CA . GLY A 1 97 ? 17.089 -5.686 -13.185 1.00 74.88 97 GLY A CA 1
ATOM 721 C C . GLY A 1 97 ? 16.622 -5.279 -14.587 1.00 74.88 97 GLY A C 1
ATOM 722 O O . GLY A 1 97 ? 17.378 -4.683 -15.350 1.00 74.88 97 GLY A O 1
ATOM 723 N N . ILE A 1 98 ? 15.358 -5.562 -14.935 1.00 72.44 98 ILE A N 1
ATOM 724 C CA . ILE A 1 98 ? 14.804 -5.312 -16.285 1.00 72.44 98 ILE A CA 1
ATOM 725 C C . ILE A 1 98 ? 14.953 -3.845 -16.724 1.00 72.44 98 ILE A C 1
ATOM 727 O O . ILE A 1 98 ? 15.144 -3.578 -17.907 1.00 72.44 98 ILE A O 1
ATOM 731 N N . GLY A 1 99 ? 14.913 -2.872 -15.810 1.00 72.44 99 GLY A N 1
ATOM 732 C CA . GLY A 1 99 ? 15.028 -1.462 -16.193 1.00 72.44 99 GLY A CA 1
ATOM 733 C C . GLY A 1 99 ? 16.408 -1.062 -16.708 1.00 72.44 99 GLY A C 1
ATOM 734 O O . GLY A 1 99 ? 16.491 -0.100 -17.470 1.00 72.44 99 GLY A O 1
ATOM 735 N N . THR A 1 100 ? 17.479 -1.801 -16.392 1.00 76.31 100 THR A N 1
ATOM 736 C CA . THR A 1 100 ? 18.777 -1.574 -17.052 1.00 76.31 100 THR A CA 1
ATOM 737 C C . THR A 1 100 ? 18.724 -2.028 -18.507 1.00 76.31 100 THR A C 1
ATOM 739 O O . THR A 1 100 ? 19.132 -1.268 -19.382 1.00 76.31 100 THR A O 1
ATOM 742 N N . ALA A 1 101 ? 18.119 -3.189 -18.783 1.00 76.75 101 ALA A N 1
ATOM 743 C CA . ALA A 1 101 ? 17.872 -3.671 -20.142 1.00 76.75 101 ALA A CA 1
ATOM 744 C C . ALA A 1 101 ? 16.972 -2.707 -20.934 1.00 76.75 101 ALA A C 1
ATOM 746 O O . ALA A 1 101 ? 17.336 -2.316 -22.038 1.00 76.75 101 ALA A O 1
ATOM 747 N N . ILE A 1 102 ? 15.876 -2.214 -20.339 1.00 73.94 102 ILE A N 1
ATOM 748 C CA . ILE A 1 102 ? 15.018 -1.171 -20.934 1.00 73.94 102 ILE A CA 1
ATOM 749 C C . ILE A 1 102 ? 15.829 0.094 -21.234 1.00 73.94 102 ILE A C 1
ATOM 751 O O . ILE A 1 102 ? 15.710 0.654 -22.319 1.00 73.94 102 ILE A O 1
ATOM 755 N N . THR A 1 103 ? 16.668 0.550 -20.299 1.00 75.25 103 THR A N 1
ATOM 756 C CA . THR A 1 103 ? 17.482 1.766 -20.478 1.00 75.25 103 THR A CA 1
ATOM 757 C C . THR A 1 103 ? 18.504 1.597 -21.602 1.00 75.25 103 THR A C 1
ATOM 759 O O . THR A 1 103 ? 18.759 2.539 -22.350 1.00 75.25 103 THR A O 1
ATOM 762 N N . ILE A 1 104 ? 19.079 0.402 -21.746 1.00 79.75 104 ILE A N 1
ATOM 763 C CA . ILE A 1 104 ? 19.992 0.058 -22.838 1.00 79.75 104 ILE A CA 1
ATOM 764 C C . ILE A 1 104 ? 19.224 0.029 -24.166 1.00 79.75 104 ILE A C 1
ATOM 766 O O . ILE A 1 104 ? 19.592 0.768 -25.075 1.00 79.75 104 ILE A O 1
ATOM 770 N N . SER A 1 105 ? 18.117 -0.713 -24.277 1.00 78.25 105 SER A N 1
ATOM 771 C CA . SER A 1 105 ? 17.296 -0.761 -25.500 1.00 78.25 105 SER A CA 1
ATOM 772 C C . SER A 1 105 ? 16.758 0.619 -25.897 1.00 78.25 105 SER A C 1
ATOM 774 O O . SER A 1 105 ? 16.755 0.955 -27.080 1.00 78.25 105 SER A O 1
ATOM 776 N N . TYR A 1 106 ? 16.398 1.459 -24.919 1.00 81.00 106 TYR A N 1
ATOM 777 C CA . TYR A 1 106 ? 16.022 2.859 -25.128 1.00 81.00 106 TYR A CA 1
ATOM 778 C C . TYR A 1 106 ? 17.170 3.679 -25.731 1.00 81.00 106 TYR A C 1
ATOM 780 O O . TYR A 1 106 ? 16.974 4.380 -26.720 1.00 81.00 106 TYR A O 1
ATOM 788 N N . LYS A 1 107 ? 18.387 3.560 -25.180 1.00 82.38 107 LYS A N 1
ATOM 789 C CA . LYS A 1 107 ? 19.582 4.252 -25.698 1.00 82.38 107 LYS A CA 1
ATOM 790 C C . LYS A 1 107 ? 20.013 3.757 -27.080 1.00 82.38 107 LYS A C 1
ATOM 792 O O . LYS A 1 107 ? 20.596 4.528 -27.834 1.00 82.38 107 LYS A O 1
ATOM 797 N N . LEU A 1 108 ? 19.725 2.498 -27.413 1.00 85.38 108 LEU A N 1
ATOM 798 C CA . LEU A 1 108 ? 19.971 1.916 -28.734 1.00 85.38 108 LEU A CA 1
ATOM 799 C C . LEU A 1 108 ? 18.825 2.164 -29.738 1.00 85.38 108 LEU A C 1
ATOM 801 O O . LEU A 1 108 ? 18.876 1.615 -30.834 1.00 85.38 108 LEU A O 1
ATOM 805 N N . PHE A 1 109 ? 17.802 2.962 -29.394 1.00 83.50 109 PHE A N 1
ATOM 806 C CA . PHE A 1 109 ? 16.619 3.215 -30.236 1.00 83.50 109 PHE A CA 1
ATOM 807 C C . PHE A 1 109 ? 15.859 1.936 -30.664 1.00 83.50 109 PHE A C 1
ATOM 809 O O . PHE A 1 109 ? 15.133 1.928 -31.657 1.00 83.50 109 PHE A O 1
ATOM 816 N N . ARG A 1 110 ? 15.980 0.841 -29.898 1.00 84.38 110 ARG A N 1
ATOM 817 C CA . ARG A 1 110 ? 15.295 -0.443 -30.141 1.00 84.38 110 ARG A CA 1
ATOM 818 C C . ARG A 1 110 ? 13.921 -0.448 -29.468 1.00 84.38 110 ARG A C 1
ATOM 820 O O . ARG A 1 110 ? 13.709 -1.112 -28.451 1.00 84.38 110 ARG A O 1
ATOM 827 N N . TYR A 1 111 ? 12.988 0.320 -30.027 1.00 83.25 111 TYR A N 1
ATOM 828 C CA . TYR A 1 111 ? 11.645 0.496 -29.462 1.00 83.25 111 TYR A CA 1
ATOM 829 C C . TYR A 1 111 ? 10.818 -0.797 -29.406 1.00 83.25 111 TYR A C 1
ATOM 831 O O . TYR A 1 111 ? 10.018 -0.953 -28.485 1.00 83.25 111 TYR A O 1
ATOM 839 N N . ASP A 1 112 ? 11.056 -1.750 -30.309 1.00 83.56 112 ASP A N 1
ATOM 840 C CA . ASP A 1 112 ? 10.359 -3.047 -30.317 1.00 83.56 112 ASP A CA 1
ATOM 841 C C . ASP A 1 112 ? 10.668 -3.875 -29.056 1.00 83.56 112 ASP A C 1
ATOM 843 O O . ASP A 1 112 ? 9.791 -4.468 -28.421 1.00 83.56 112 ASP A O 1
ATOM 847 N N . GLU A 1 113 ? 11.935 -3.872 -28.644 1.00 80.50 113 GLU A N 1
ATOM 848 C CA . GLU A 1 113 ? 12.405 -4.592 -27.459 1.00 80.50 113 GLU A CA 1
ATOM 849 C C . GLU A 1 113 ? 11.931 -3.894 -26.175 1.00 80.50 113 GLU A C 1
ATOM 851 O O . GLU A 1 113 ? 11.482 -4.540 -25.228 1.00 80.50 113 GLU A O 1
ATOM 856 N N . LEU A 1 114 ? 11.923 -2.556 -26.184 1.00 81.19 114 LEU A N 1
ATOM 857 C CA . LEU A 1 114 ? 11.366 -1.738 -25.108 1.00 81.19 114 LEU A CA 1
ATOM 858 C C . LEU A 1 114 ? 9.867 -2.012 -24.897 1.00 81.19 114 LEU A C 1
ATOM 860 O O . LEU A 1 114 ? 9.436 -2.234 -23.765 1.00 81.19 114 LEU A O 1
ATOM 864 N N . ALA A 1 115 ? 9.080 -2.036 -25.977 1.00 83.31 115 ALA A N 1
ATOM 865 C CA . ALA A 1 115 ? 7.650 -2.329 -25.924 1.00 83.31 115 ALA A CA 1
ATOM 866 C C . ALA A 1 115 ? 7.383 -3.736 -25.368 1.00 83.31 115 ALA A C 1
ATOM 868 O O . ALA A 1 115 ? 6.494 -3.910 -24.534 1.00 83.31 115 ALA A O 1
ATOM 869 N N . THR A 1 116 ? 8.204 -4.716 -25.754 1.00 86.44 116 THR A N 1
ATOM 870 C CA . THR A 1 116 ? 8.115 -6.093 -25.246 1.00 86.44 116 THR A CA 1
ATOM 871 C C . THR A 1 116 ? 8.303 -6.149 -23.727 1.00 86.44 116 THR A C 1
ATOM 873 O O . THR A 1 116 ? 7.497 -6.772 -23.032 1.00 86.44 116 THR A O 1
ATOM 876 N N . PHE A 1 117 ? 9.306 -5.452 -23.180 1.00 82.62 117 PHE A N 1
ATOM 877 C CA . PHE A 1 117 ? 9.517 -5.396 -21.728 1.00 82.62 117 PHE A CA 1
ATOM 878 C C . PHE A 1 117 ? 8.368 -4.708 -20.983 1.00 82.62 117 PHE A C 1
ATOM 880 O O . PHE A 1 117 ? 7.944 -5.191 -19.931 1.00 82.62 117 PHE A O 1
ATOM 887 N N . VAL A 1 118 ? 7.838 -3.608 -21.526 1.00 82.62 118 VAL A N 1
ATOM 888 C CA . VAL A 1 118 ? 6.700 -2.893 -20.927 1.00 82.62 118 VAL A CA 1
ATOM 889 C C . VAL A 1 118 ? 5.457 -3.784 -20.888 1.00 82.62 118 VAL A C 1
ATOM 891 O O . VAL A 1 118 ? 4.821 -3.901 -19.841 1.00 82.62 118 VAL A O 1
ATOM 894 N N . ILE A 1 119 ? 5.142 -4.464 -21.994 1.00 86.19 119 ILE A N 1
ATOM 895 C CA . ILE A 1 119 ? 4.006 -5.391 -22.076 1.00 86.19 119 ILE A CA 1
ATOM 896 C C . ILE A 1 119 ? 4.187 -6.562 -21.102 1.00 86.19 119 ILE A C 1
ATOM 898 O O . ILE A 1 119 ? 3.242 -6.917 -20.401 1.00 86.19 119 ILE A O 1
ATOM 902 N N . ALA A 1 120 ? 5.391 -7.130 -21.002 1.00 84.62 120 ALA A N 1
ATOM 903 C CA . ALA A 1 120 ? 5.674 -8.231 -20.083 1.00 84.62 120 ALA A CA 1
ATOM 904 C C . ALA A 1 120 ? 5.446 -7.841 -18.61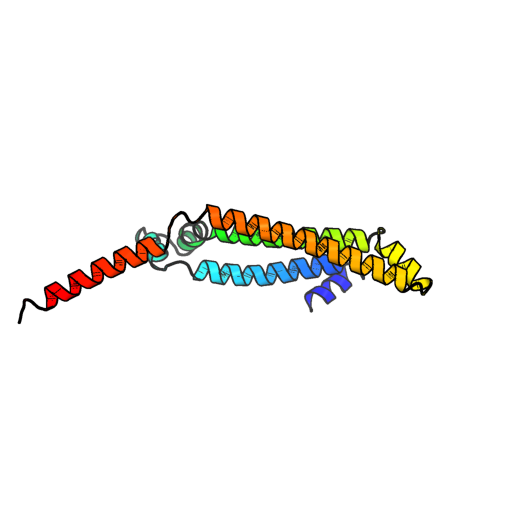1 1.00 84.62 120 ALA A C 1
ATOM 906 O O . ALA A 1 120 ? 4.837 -8.603 -17.858 1.00 84.62 120 ALA A O 1
ATOM 907 N N . ILE A 1 121 ? 5.880 -6.642 -18.202 1.00 81.31 121 ILE A N 1
ATOM 908 C CA . ILE A 1 121 ? 5.656 -6.135 -16.840 1.00 81.31 121 ILE A CA 1
ATOM 909 C C . ILE A 1 121 ? 4.164 -5.888 -16.591 1.00 81.31 121 ILE A C 1
ATOM 911 O O . ILE A 1 121 ? 3.656 -6.273 -15.540 1.00 81.31 121 ILE A O 1
ATOM 915 N N . LEU A 1 122 ? 3.451 -5.288 -17.550 1.00 83.31 122 LEU A N 1
ATOM 916 C CA . LEU A 1 122 ? 2.006 -5.078 -17.436 1.00 83.31 122 LEU A CA 1
ATOM 917 C C . LEU A 1 122 ? 1.263 -6.407 -17.268 1.00 83.31 122 LEU A C 1
ATOM 919 O O . LEU A 1 122 ? 0.473 -6.540 -16.338 1.00 83.31 122 LEU A O 1
ATOM 923 N N . LEU A 1 123 ? 1.573 -7.406 -18.098 1.00 86.94 123 LEU A N 1
ATOM 924 C CA . LEU A 1 123 ? 0.980 -8.742 -18.002 1.00 86.94 123 LEU A CA 1
ATOM 925 C C . LEU A 1 123 ? 1.255 -9.398 -16.648 1.00 86.94 123 LEU A C 1
ATOM 927 O O . LEU A 1 123 ? 0.336 -9.950 -16.047 1.00 86.94 123 LEU A O 1
ATOM 931 N N . LEU A 1 124 ? 2.489 -9.312 -16.146 1.00 84.06 124 LEU A N 1
ATOM 932 C CA . LEU A 1 124 ? 2.852 -9.840 -14.832 1.00 84.06 124 LEU A CA 1
ATOM 933 C C . LEU A 1 124 ? 2.031 -9.176 -13.717 1.00 84.06 124 LEU A C 1
ATOM 935 O O . LEU A 1 124 ? 1.460 -9.872 -12.878 1.00 84.06 124 LEU A O 1
ATOM 939 N N . ILE A 1 125 ? 1.935 -7.842 -13.720 1.00 81.75 125 ILE A N 1
ATOM 940 C CA . ILE A 1 125 ? 1.147 -7.098 -12.728 1.00 81.75 125 ILE A CA 1
ATOM 941 C C . ILE A 1 125 ? -0.324 -7.515 -12.803 1.00 81.75 125 ILE A C 1
ATOM 943 O O . ILE A 1 125 ? -0.916 -7.825 -11.770 1.00 81.75 125 ILE A O 1
ATOM 947 N N . THR A 1 126 ? -0.903 -7.562 -14.006 1.00 82.81 126 THR A N 1
ATOM 948 C CA . THR A 1 126 ? -2.307 -7.937 -14.207 1.00 82.81 126 THR A CA 1
ATOM 949 C C . THR A 1 126 ? -2.585 -9.365 -13.749 1.00 82.81 126 THR A C 1
ATOM 951 O O . THR A 1 126 ? -3.573 -9.590 -13.059 1.00 82.81 126 THR A O 1
ATOM 954 N N . LEU A 1 127 ? -1.717 -10.326 -14.076 1.00 83.38 127 LEU A N 1
ATOM 955 C CA . LEU A 1 127 ? -1.883 -11.723 -13.667 1.00 83.38 127 LEU A CA 1
ATOM 956 C C . LEU A 1 127 ? -1.936 -11.849 -12.141 1.00 83.38 127 LEU A C 1
ATOM 958 O O . LEU A 1 127 ? -2.800 -12.529 -11.586 1.00 83.38 127 LEU A O 1
ATOM 962 N N . VAL A 1 128 ? -1.017 -11.163 -11.466 1.00 79.44 128 VAL A N 1
ATOM 963 C CA . VAL A 1 128 ? -0.924 -11.184 -10.011 1.00 79.44 128 VAL A CA 1
ATOM 964 C C . VAL A 1 128 ? -2.132 -10.483 -9.373 1.00 79.44 128 VAL A C 1
ATOM 966 O O . VAL A 1 128 ? -2.666 -10.977 -8.382 1.00 79.44 128 VAL A O 1
ATOM 969 N N . ASP A 1 129 ? -2.603 -9.374 -9.945 1.00 77.88 129 ASP A N 1
ATOM 970 C CA . ASP A 1 129 ? -3.770 -8.656 -9.426 1.00 77.88 129 ASP A CA 1
ATOM 971 C C . ASP A 1 129 ? -5.067 -9.466 -9.599 1.00 77.88 129 ASP A C 1
ATOM 973 O O . ASP A 1 129 ? -5.863 -9.583 -8.666 1.00 77.88 129 ASP A O 1
ATOM 977 N N . VAL A 1 130 ? -5.240 -10.129 -10.749 1.00 80.19 130 VAL A N 1
ATOM 978 C CA . VAL A 1 130 ? -6.363 -11.049 -10.996 1.00 80.19 130 VAL A CA 1
ATOM 979 C C . VAL A 1 130 ? -6.333 -12.221 -10.016 1.00 80.19 130 VAL A C 1
ATOM 981 O O . VAL A 1 130 ? -7.372 -12.568 -9.453 1.00 80.19 130 VAL A O 1
ATOM 984 N N . ALA A 1 131 ? -5.163 -12.807 -9.751 1.00 75.81 131 ALA A N 1
ATOM 985 C CA . ALA A 1 131 ? -5.033 -13.887 -8.775 1.00 75.81 131 ALA A CA 1
ATOM 986 C C . ALA A 1 131 ? -5.470 -13.442 -7.366 1.00 75.81 131 ALA A C 1
ATOM 988 O O . ALA A 1 131 ? -6.271 -14.131 -6.727 1.00 75.81 131 ALA A O 1
ATOM 989 N N . SER A 1 132 ? -5.030 -12.264 -6.906 1.00 73.31 132 SER A N 1
ATOM 990 C CA . SER A 1 132 ? -5.455 -11.703 -5.614 1.00 73.31 132 SER A CA 1
ATOM 991 C C . SER A 1 132 ? -6.962 -11.406 -5.572 1.00 73.31 132 SER A C 1
ATOM 993 O O . SER A 1 132 ? -7.613 -11.665 -4.557 1.00 73.31 132 SER A O 1
ATOM 995 N N . GLN A 1 133 ? -7.555 -10.932 -6.674 1.00 72.56 133 GLN A N 1
ATOM 996 C CA . GLN A 1 133 ? -9.002 -10.699 -6.767 1.00 72.56 133 GLN A CA 1
ATOM 997 C C . GLN A 1 133 ? -9.813 -12.003 -6.716 1.00 72.56 133 GLN A C 1
ATOM 999 O O . GLN A 1 133 ? -10.824 -12.068 -6.012 1.00 72.56 133 GLN A O 1
ATOM 1004 N N . VAL A 1 134 ? -9.356 -13.060 -7.394 1.00 75.38 134 VAL A N 1
ATOM 1005 C CA . VAL A 1 134 ? -10.010 -14.380 -7.386 1.00 75.38 134 VAL A CA 1
ATOM 1006 C C . VAL A 1 134 ? -9.967 -15.006 -5.993 1.00 75.38 134 VAL A C 1
ATOM 1008 O O . VAL A 1 134 ? -10.987 -15.502 -5.514 1.00 75.38 134 VAL A O 1
ATOM 1011 N N . ILE A 1 135 ? -8.822 -14.946 -5.309 1.00 71.00 135 ILE A N 1
ATOM 1012 C CA . ILE A 1 135 ? -8.685 -15.457 -3.936 1.00 71.00 135 ILE A CA 1
ATOM 1013 C C . ILE A 1 135 ? -9.630 -14.704 -2.990 1.00 71.00 135 ILE A C 1
ATOM 1015 O O . ILE A 1 135 ? -10.339 -15.323 -2.196 1.00 71.00 135 ILE A O 1
ATOM 1019 N N . ARG A 1 136 ? -9.717 -13.376 -3.126 1.00 66.12 136 ARG A N 1
ATOM 1020 C CA . ARG A 1 136 ? -10.631 -12.549 -2.330 1.00 66.12 136 ARG A CA 1
ATOM 1021 C C . ARG A 1 136 ? -12.100 -12.905 -2.574 1.00 66.12 136 ARG A C 1
ATOM 1023 O O . ARG A 1 136 ? -12.850 -13.028 -1.608 1.00 66.12 136 ARG A O 1
ATOM 1030 N N . ALA A 1 137 ? -12.501 -13.108 -3.829 1.00 67.50 137 ALA A N 1
ATOM 1031 C CA . ALA A 1 137 ? -13.869 -13.499 -4.169 1.00 67.50 137 ALA A CA 1
ATOM 1032 C C . ALA A 1 137 ? -14.265 -14.831 -3.505 1.00 67.50 137 ALA A C 1
ATOM 1034 O O . ALA A 1 137 ? -15.346 -14.947 -2.937 1.00 67.50 137 ALA A O 1
ATOM 1035 N N . ARG A 1 138 ? -13.352 -15.810 -3.478 1.00 66.50 138 ARG A N 1
ATOM 1036 C CA . ARG A 1 138 ? -13.598 -17.126 -2.864 1.00 66.50 138 ARG A CA 1
ATOM 1037 C C . ARG A 1 138 ? -13.702 -17.087 -1.335 1.00 66.50 138 ARG A C 1
ATOM 1039 O O . ARG A 1 138 ? -14.458 -17.868 -0.757 1.00 66.50 138 ARG A O 1
ATOM 1046 N N . ILE A 1 139 ? -12.963 -16.188 -0.683 1.00 64.75 139 ILE A N 1
ATOM 1047 C CA . ILE A 1 139 ? -12.986 -16.041 0.781 1.00 64.75 139 ILE A CA 1
ATOM 1048 C C . ILE A 1 139 ? -14.260 -15.315 1.240 1.00 64.75 139 ILE A C 1
ATOM 1050 O O . ILE A 1 139 ? -14.858 -15.723 2.235 1.00 64.75 139 ILE A O 1
ATOM 1054 N N . LEU A 1 140 ? -14.724 -14.291 0.510 1.00 60.78 140 LEU A N 1
ATOM 1055 C CA . LEU A 1 140 ? -15.967 -13.588 0.860 1.00 60.78 140 LEU A CA 1
ATOM 1056 C C . LEU A 1 140 ? -17.229 -14.438 0.627 1.00 60.78 140 LEU A C 1
ATOM 1058 O O . LEU A 1 140 ? -18.166 -14.345 1.424 1.00 60.78 140 LEU A O 1
ATOM 1062 N N . ASP A 1 141 ? -17.234 -15.318 -0.377 1.00 53.50 141 ASP A N 1
ATOM 1063 C CA . ASP A 1 141 ? -18.344 -16.260 -0.595 1.00 53.50 141 ASP A CA 1
ATOM 1064 C C . ASP A 1 141 ? -18.441 -17.341 0.497 1.00 53.50 141 ASP A C 1
ATOM 1066 O O . ASP A 1 141 ? -19.525 -17.852 0.767 1.00 53.50 141 ASP A O 1
ATOM 1070 N N . SER A 1 142 ? -17.342 -17.663 1.189 1.00 48.84 142 SER A N 1
ATOM 1071 C CA . SER A 1 142 ? -17.341 -18.699 2.239 1.00 48.84 142 SER A CA 1
ATOM 1072 C C . SER A 1 142 ? -17.718 -18.172 3.636 1.00 48.84 142 SER A C 1
ATOM 1074 O O . SER A 1 142 ? -17.957 -18.964 4.545 1.00 48.84 142 SER A O 1
ATOM 1076 N N . GLY A 1 143 ? -17.789 -16.846 3.825 1.00 45.03 143 GLY A N 1
ATOM 1077 C CA . GLY A 1 143 ? -18.077 -16.200 5.116 1.00 45.03 143 GLY A CA 1
ATOM 1078 C C . GLY A 1 143 ? -19.516 -15.705 5.309 1.00 45.03 143 GLY A C 1
ATOM 1079 O O . GLY A 1 143 ? -19.862 -15.245 6.395 1.00 45.03 143 GLY A O 1
ATOM 1080 N N . SER A 1 144 ? -20.378 -15.798 4.293 1.00 43.50 144 SER A N 1
ATOM 1081 C CA . SER A 1 144 ? -21.768 -15.321 4.346 1.00 43.50 144 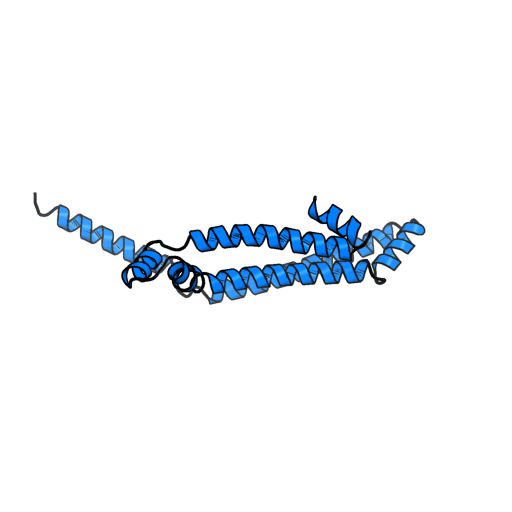SER A CA 1
ATOM 1082 C C . SER A 1 144 ? -22.779 -16.472 4.412 1.00 43.50 144 SER A C 1
ATOM 1084 O O . SER A 1 144 ? -23.734 -16.562 3.649 1.00 43.50 144 SER A O 1
ATOM 1086 N N . GLY A 1 145 ? -22.639 -17.310 5.442 1.00 38.78 145 GLY A N 1
ATOM 1087 C CA . GLY A 1 145 ? -23.700 -18.211 5.913 1.00 38.78 145 GLY A CA 1
ATOM 1088 C C . GLY A 1 145 ? -24.902 -17.496 6.556 1.00 38.78 145 GLY A C 1
ATOM 1089 O O . GLY A 1 145 ? -25.744 -18.148 7.166 1.00 38.78 145 GLY A O 1
ATOM 1090 N N . VAL A 1 146 ? -25.020 -16.169 6.431 1.00 50.09 146 VAL A N 1
ATOM 1091 C CA . VAL A 1 146 ? -26.240 -15.422 6.766 1.00 50.09 146 VAL A CA 1
ATOM 1092 C C . VAL A 1 146 ? -26.835 -14.896 5.470 1.00 50.09 146 VAL A C 1
ATOM 1094 O O . VAL A 1 146 ? -26.628 -13.759 5.052 1.00 50.09 146 VAL A O 1
ATOM 1097 N N . SER A 1 147 ? -27.590 -15.782 4.825 1.00 46.22 147 SER A N 1
ATOM 1098 C CA . SER A 1 147 ? -28.478 -15.470 3.714 1.00 46.22 147 SER A CA 1
ATOM 1099 C C . SER A 1 147 ? -29.399 -14.312 4.109 1.00 46.22 147 SER A C 1
ATOM 1101 O O . SER A 1 147 ? -30.369 -14.490 4.852 1.00 46.22 147 SER A O 1
ATOM 1103 N N . CYS A 1 148 ? -29.106 -13.116 3.595 1.00 48.50 148 CYS A N 1
ATOM 1104 C CA . CYS A 1 148 ? -29.945 -11.921 3.730 1.00 48.50 148 CYS A CA 1
ATOM 1105 C C . CYS A 1 148 ? -31.362 -12.157 3.157 1.00 48.50 148 CYS A C 1
ATOM 1107 O O . CYS A 1 148 ? -32.335 -11.540 3.588 1.00 48.50 148 CYS A O 1
ATOM 1109 N N . ASN A 1 149 ? -31.515 -13.155 2.276 1.00 49.38 149 ASN A N 1
ATOM 1110 C CA . ASN A 1 149 ? -32.813 -13.606 1.778 1.00 49.38 149 ASN A CA 1
ATOM 1111 C C . ASN A 1 149 ? -33.679 -14.268 2.879 1.00 49.38 149 ASN A C 1
ATOM 1113 O O . ASN A 1 149 ? -34.903 -14.138 2.878 1.00 49.38 149 ASN A O 1
ATOM 1117 N N . SER A 1 150 ? -33.061 -14.912 3.879 1.00 50.62 150 SER A N 1
ATOM 1118 C CA . SER A 1 150 ? -33.779 -15.534 5.008 1.00 50.62 150 SER A CA 1
ATOM 1119 C C . SER A 1 150 ? -34.316 -14.517 6.029 1.00 50.62 150 SER A C 1
ATOM 1121 O O . SER A 1 150 ? -35.385 -14.721 6.612 1.00 50.62 150 SER A O 1
ATOM 1123 N N . LEU A 1 151 ? -33.621 -13.387 6.214 1.00 53.94 151 LEU A N 1
ATOM 1124 C CA . LEU A 1 151 ? -34.034 -12.315 7.128 1.00 53.94 151 LEU A CA 1
ATOM 1125 C C . LEU A 1 151 ? -35.140 -11.444 6.518 1.00 53.94 151 LEU A C 1
ATOM 1127 O O . LEU A 1 151 ? -36.136 -11.162 7.188 1.00 53.94 151 LEU A O 1
ATOM 1131 N N . LEU A 1 152 ? -35.043 -11.119 5.224 1.00 54.75 152 LEU A N 1
ATOM 1132 C CA . LEU A 1 152 ? -36.110 -10.433 4.484 1.00 54.75 152 LEU A CA 1
ATOM 1133 C C . LEU A 1 152 ? -37.403 -11.268 4.401 1.00 54.75 152 LEU A C 1
ATOM 1135 O O . LEU A 1 152 ? -38.499 -10.707 4.478 1.00 54.75 152 LEU A O 1
ATOM 1139 N N . GLY A 1 153 ? -37.297 -12.601 4.333 1.00 52.97 153 GLY A N 1
ATOM 1140 C CA . GLY A 1 153 ? -38.444 -13.511 4.441 1.00 52.97 153 GLY A CA 1
ATOM 1141 C C . GLY A 1 153 ? -39.135 -13.463 5.812 1.00 52.97 153 GLY A C 1
ATOM 1142 O O . GLY A 1 153 ? -40.364 -13.391 5.883 1.00 52.97 153 GLY A O 1
ATOM 1143 N N . ARG A 1 154 ? -38.365 -13.420 6.912 1.00 56.69 154 ARG A N 1
ATOM 1144 C CA . ARG A 1 154 ? -38.912 -13.319 8.282 1.00 56.69 154 ARG A CA 1
ATOM 1145 C C . ARG A 1 154 ? -39.561 -11.964 8.566 1.00 56.69 154 ARG A C 1
ATOM 1147 O O . ARG A 1 154 ? -40.603 -11.927 9.215 1.00 56.69 154 ARG A O 1
ATOM 1154 N N . MET A 1 155 ? -39.016 -10.865 8.041 1.00 51.81 155 MET A N 1
ATOM 1155 C CA . MET A 1 155 ? -39.593 -9.528 8.245 1.00 51.81 155 MET A CA 1
ATOM 1156 C C . MET A 1 155 ? -40.928 -9.336 7.509 1.00 51.81 155 MET A C 1
ATOM 1158 O O . MET A 1 155 ? -41.859 -8.756 8.072 1.00 51.81 155 MET A O 1
ATOM 1162 N N . LYS A 1 156 ? -41.083 -9.899 6.300 1.00 55.31 156 LYS A N 1
ATOM 1163 C CA . LYS A 1 156 ? -42.370 -9.878 5.575 1.00 55.31 156 LYS A CA 1
ATOM 1164 C C . LYS A 1 156 ? -43.469 -10.685 6.283 1.00 55.31 156 LYS A C 1
ATOM 1166 O O . LYS A 1 156 ? -44.639 -10.316 6.199 1.00 55.31 156 LYS A O 1
ATOM 1171 N N . GLY A 1 157 ? -43.110 -11.742 7.016 1.00 48.16 157 GLY A N 1
ATOM 1172 C CA . GLY A 1 157 ? -44.052 -12.513 7.838 1.00 48.16 157 GLY A CA 1
ATOM 1173 C C . GLY A 1 157 ? -44.562 -11.756 9.073 1.00 48.16 157 GLY A C 1
ATOM 1174 O O . GLY A 1 157 ? -45.730 -11.889 9.437 1.00 48.16 157 GLY A O 1
ATOM 1175 N N . VAL A 1 158 ? -43.718 -10.918 9.685 1.00 56.78 158 VAL A N 1
ATOM 1176 C CA . VAL A 1 158 ? -44.068 -10.136 10.887 1.00 56.78 158 VAL A CA 1
ATOM 1177 C C . VAL A 1 158 ? -44.962 -8.938 10.546 1.00 56.78 158 VAL A C 1
ATOM 1179 O O . VAL A 1 158 ? -45.978 -8.732 11.210 1.00 56.78 158 VAL A O 1
ATOM 1182 N N . GLY A 1 159 ? -44.676 -8.211 9.458 1.00 52.12 159 GLY A N 1
ATOM 1183 C CA . GLY A 1 159 ? -45.509 -7.078 9.020 1.00 52.12 159 GLY A CA 1
ATOM 1184 C C . GLY A 1 159 ? -46.950 -7.469 8.661 1.00 52.12 159 GLY A C 1
ATOM 1185 O O . GLY A 1 159 ? -47.881 -6.691 8.859 1.00 52.12 159 GLY A O 1
ATOM 1186 N N . ARG A 1 160 ? -47.166 -8.712 8.209 1.00 54.06 160 ARG A N 1
ATOM 1187 C CA . ARG A 1 160 ? -48.498 -9.220 7.846 1.00 54.06 160 ARG A CA 1
ATOM 1188 C C . ARG A 1 160 ? -49.372 -9.559 9.061 1.00 54.06 160 ARG A C 1
ATOM 1190 O O . ARG A 1 160 ? -50.590 -9.487 8.952 1.00 54.06 160 ARG A O 1
ATOM 1197 N N . ARG A 1 161 ? -48.773 -9.889 10.215 1.00 53.47 161 ARG A N 1
ATOM 1198 C CA . ARG A 1 161 ? -49.507 -10.112 11.478 1.00 53.47 161 ARG A CA 1
ATOM 1199 C C . ARG A 1 161 ? -49.851 -8.809 12.201 1.00 53.47 161 ARG A C 1
ATOM 1201 O O . ARG A 1 161 ? -50.925 -8.726 12.782 1.00 53.47 161 ARG A O 1
ATOM 1208 N N . ALA A 1 162 ? -49.001 -7.786 12.107 1.00 53.62 162 ALA A N 1
ATOM 1209 C CA . ALA A 1 162 ? -49.276 -6.478 12.709 1.00 53.62 162 ALA A CA 1
ATOM 1210 C C . ALA A 1 162 ? -50.469 -5.757 12.045 1.00 53.62 162 ALA A C 1
ATOM 1212 O O . ALA A 1 162 ? -51.276 -5.140 12.733 1.00 53.62 162 ALA A O 1
ATOM 1213 N N . GLY A 1 163 ? -50.647 -5.907 10.726 1.00 50.47 163 GLY A N 1
ATOM 1214 C CA . GLY A 1 163 ? -51.786 -5.323 10.002 1.00 50.47 163 GLY A CA 1
ATOM 1215 C C . GLY A 1 163 ? -53.138 -6.021 10.218 1.00 50.47 163 GLY A C 1
ATOM 1216 O O . GLY A 1 163 ? -54.166 -5.465 9.842 1.00 50.47 163 GLY A O 1
ATOM 1217 N N . LEU A 1 164 ? -53.160 -7.221 10.812 1.00 54.12 164 LEU A N 1
ATOM 1218 C CA . LEU A 1 164 ? -54.399 -7.960 11.102 1.00 54.12 164 LEU A CA 1
ATOM 1219 C C . LEU A 1 164 ? -54.971 -7.653 12.493 1.00 54.12 164 LEU A C 1
ATOM 1221 O O . LEU A 1 164 ? -56.170 -7.803 12.687 1.00 54.12 164 LEU A O 1
ATOM 1225 N N . LEU A 1 165 ? -54.147 -7.180 13.433 1.00 53.56 165 LEU A N 1
ATOM 1226 C CA . LEU A 1 165 ? -54.604 -6.782 14.770 1.00 53.56 165 LEU A CA 1
ATOM 1227 C C . LEU A 1 165 ? -55.200 -5.366 14.795 1.00 53.56 165 LEU A C 1
ATOM 1229 O O . LEU A 1 165 ? -56.068 -5.094 15.606 1.00 53.56 165 LEU A O 1
ATOM 1233 N N . SER A 1 166 ? -54.825 -4.491 13.857 1.00 50.41 166 SER A N 1
ATOM 1234 C CA . SER A 1 166 ? -55.378 -3.126 13.760 1.00 50.41 166 SER A CA 1
ATOM 1235 C C . SER A 1 166 ? -56.753 -3.049 13.072 1.00 50.41 166 SER A C 1
ATOM 1237 O O . SER A 1 166 ? -57.270 -1.953 12.867 1.00 50.41 166 SER A O 1
ATOM 1239 N N . ARG A 1 167 ? -57.326 -4.184 12.651 1.00 53.06 167 ARG A N 1
ATOM 1240 C CA . ARG A 1 167 ? -58.576 -4.245 11.869 1.00 53.06 167 ARG A CA 1
ATOM 1241 C C . ARG A 1 167 ? -59.710 -4.991 12.584 1.00 53.06 167 ARG A C 1
ATOM 1243 O O . ARG A 1 167 ? -60.733 -5.243 11.961 1.00 53.06 167 ARG A O 1
ATOM 1250 N N . ALA A 1 168 ? -59.504 -5.355 13.851 1.00 53.16 168 ALA A N 1
ATOM 1251 C CA . ALA A 1 168 ? -60.487 -6.028 14.701 1.00 53.16 168 ALA A CA 1
ATOM 1252 C C . ALA A 1 168 ? -61.118 -5.102 15.765 1.00 53.16 168 ALA A C 1
ATOM 1254 O O . ALA A 1 168 ? -62.029 -5.541 16.456 1.00 53.16 168 ALA A O 1
ATOM 1255 N N . ASP A 1 169 ? -60.675 -3.840 15.856 1.00 52.06 169 ASP A N 1
ATOM 1256 C CA . ASP A 1 169 ? -61.143 -2.850 16.844 1.00 52.06 169 ASP A CA 1
ATOM 1257 C C . ASP A 1 169 ? -61.991 -1.711 16.222 1.00 52.06 169 ASP A C 1
ATOM 1259 O O . ASP A 1 169 ? -62.047 -0.600 16.754 1.00 52.06 169 ASP A O 1
ATOM 1263 N N . HIS A 1 170 ? -62.655 -1.972 15.088 1.00 47.16 170 HIS A N 1
ATOM 1264 C CA . HIS A 1 170 ? -63.674 -1.090 14.502 1.00 47.16 170 HIS A CA 1
ATOM 1265 C C . HIS A 1 170 ? -64.926 -1.868 14.112 1.00 47.16 170 HIS A C 1
ATOM 1267 O O . HIS A 1 170 ? -64.777 -2.903 13.423 1.00 47.16 170 HIS A O 1
#

Sequence (170 aa):
LIWALVFVATVGLGPFAGVLALAVHSAGVLGKLYAEILESVDQRIVEAVRSTGAHESQVTAWARVPVTLPVLLSYTLFRWECNMRAATVVGFVGAGGIGTAITISYKLFRYDELATFVIAILLLITLVDVASQVIRARILDSGSGVSCNSLLGRMKGVGRRAGLLSRADH